Protein AF-A0A554JD05-F1 (afdb_monomer_lite)

Foldseek 3Di:
DDDDDDDPPPPPPPDPDPFCQPDQDFWDQPAWDFDDPPVDDPDDDTHDTDDTDTDDDPPDDRGDGDDDDPVVVVVVVVVVCVVDPDDDDDDDDD

pLDDT: mean 74.99, std 18.8, range [37.53, 92.19]

Organism: NCBI:txid2017150

Secondary structure (DSSP, 8-state):
--PPP-----------------B--S----EEEE---TTS-S-SS---EEEEE-PPPTT----B--SS-HHHHHHHHHHHHTTSSS--------

Sequence (94 aa):
MLLPRKLKHRKQFRGKRDGDATRMTEFFPDHPVTARPPEVGMGGGKGPLDHFVATVKPGQIMFEMSGVSEEVAKEAMRLAAHKLPVGCRFVVKE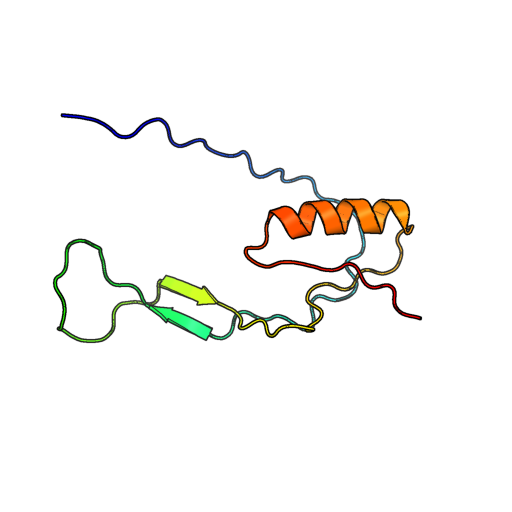

Structure (mmCIF, N/CA/C/O backbone):
data_AF-A0A554JD05-F1
#
_entry.id   AF-A0A554JD05-F1
#
loop_
_atom_site.group_PDB
_atom_site.id
_atom_site.type_symbol
_atom_site.label_atom_id
_atom_site.label_alt_id
_atom_site.label_comp_id
_atom_site.label_asym_id
_atom_site.label_entity_id
_atom_site.label_seq_id
_atom_site.pdbx_PDB_ins_code
_atom_site.Cartn_x
_atom_site.Cartn_y
_atom_site.Cartn_z
_atom_site.occupancy
_atom_site.B_iso_or_equiv
_atom_site.auth_seq_id
_atom_site.auth_comp_id
_atom_site.auth_asym_id
_atom_site.auth_atom_id
_atom_site.pdbx_PDB_model_num
ATOM 1 N N . MET A 1 1 ? -8.278 3.456 -37.368 1.00 46.47 1 MET A N 1
ATOM 2 C CA . MET A 1 1 ? -8.078 4.577 -36.424 1.00 46.47 1 MET A CA 1
ATOM 3 C C . MET A 1 1 ? -9.103 4.461 -35.308 1.00 46.47 1 MET A C 1
ATOM 5 O O . MET A 1 1 ? -10.276 4.693 -35.555 1.00 46.47 1 MET A O 1
ATOM 9 N N . LEU A 1 2 ? -8.688 4.058 -34.108 1.00 44.28 2 LEU A N 1
ATOM 10 C CA . LEU A 1 2 ? -9.541 4.074 -32.918 1.00 44.28 2 LEU A CA 1
ATOM 11 C C . LEU A 1 2 ? -8.725 4.698 -31.784 1.00 44.28 2 LEU A C 1
ATOM 13 O O . LEU A 1 2 ? -7.856 4.055 -31.205 1.00 44.28 2 LEU A O 1
ATOM 17 N N . LEU A 1 3 ? -8.963 5.988 -31.540 1.00 51.34 3 LEU A N 1
ATOM 18 C CA . LEU A 1 3 ? -8.361 6.737 -30.438 1.00 51.34 3 LEU A CA 1
ATOM 19 C C . LEU A 1 3 ? -8.890 6.211 -29.093 1.00 51.34 3 LEU A C 1
ATOM 21 O O . LEU A 1 3 ? -10.112 6.107 -28.928 1.00 51.34 3 LEU A O 1
ATOM 25 N N . PRO A 1 4 ? -8.029 5.933 -28.099 1.00 49.22 4 PRO A N 1
ATOM 26 C CA . PRO A 1 4 ? -8.502 5.609 -26.769 1.00 49.22 4 PRO A CA 1
ATOM 27 C C . PRO A 1 4 ? -9.070 6.849 -26.067 1.00 49.22 4 PRO A C 1
ATOM 29 O O . PRO A 1 4 ? -8.540 7.959 -26.094 1.00 49.22 4 PRO A O 1
ATOM 32 N N . ARG A 1 5 ? -10.225 6.595 -25.460 1.00 47.50 5 ARG A N 1
ATOM 33 C CA . ARG A 1 5 ? -11.153 7.497 -24.783 1.00 47.50 5 ARG A CA 1
ATOM 34 C C . ARG A 1 5 ? -10.510 8.288 -23.637 1.00 47.50 5 ARG A C 1
ATOM 36 O O . ARG A 1 5 ? -9.825 7.718 -22.798 1.00 47.50 5 ARG A O 1
ATOM 43 N N . LYS A 1 6 ? -10.848 9.585 -23.591 1.00 40.19 6 LYS A N 1
ATOM 44 C CA . LYS A 1 6 ? -10.769 10.546 -22.470 1.00 40.19 6 LYS A CA 1
ATOM 45 C C . LYS A 1 6 ? -10.071 10.019 -21.203 1.00 40.19 6 LYS A C 1
ATOM 47 O O . LYS A 1 6 ? -10.688 9.329 -20.393 1.00 40.19 6 LYS A O 1
ATOM 52 N N . LEU A 1 7 ? -8.831 10.466 -20.987 1.00 47.75 7 LEU A N 1
ATOM 53 C CA . LEU A 1 7 ? -8.169 10.472 -19.681 1.00 47.75 7 LEU A CA 1
ATOM 54 C C . LEU A 1 7 ? -9.097 11.138 -18.653 1.00 47.75 7 LEU A C 1
ATOM 56 O O . LEU A 1 7 ? -9.246 12.361 -18.623 1.00 47.75 7 LEU A O 1
ATOM 60 N N . LYS A 1 8 ? -9.747 10.336 -17.803 1.00 39.22 8 LYS A N 1
ATOM 61 C CA . LYS A 1 8 ? -10.415 10.839 -16.601 1.00 39.22 8 LYS A CA 1
ATOM 62 C C . LYS A 1 8 ? -9.327 11.366 -15.673 1.00 39.2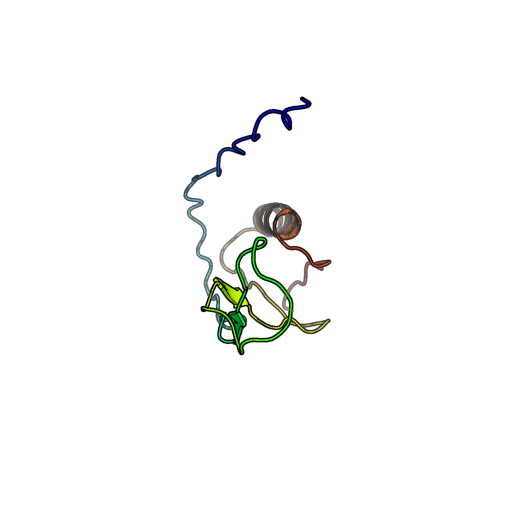2 8 LYS A C 1
ATOM 64 O O . LYS A 1 8 ? -8.729 10.612 -14.910 1.00 39.22 8 LYS A O 1
ATOM 69 N N . HIS A 1 9 ? -9.087 12.670 -15.725 1.00 41.53 9 HIS A N 1
ATOM 70 C CA . HIS A 1 9 ? -8.344 13.372 -14.691 1.00 41.53 9 HIS A CA 1
ATOM 71 C C . HIS A 1 9 ? -9.165 13.285 -13.394 1.00 41.53 9 HIS A C 1
ATOM 73 O O . HIS A 1 9 ? -10.076 14.078 -13.147 1.00 41.53 9 HIS A O 1
ATOM 79 N N . ARG A 1 10 ? -8.914 12.246 -12.588 1.00 45.81 10 ARG A N 1
ATOM 80 C CA . ARG A 1 10 ? -9.489 12.111 -11.249 1.00 45.81 10 ARG A CA 1
ATOM 81 C C . ARG A 1 10 ? -8.860 13.210 -10.403 1.00 45.81 10 ARG A C 1
ATOM 83 O O . ARG A 1 10 ? -7.722 13.052 -9.972 1.00 45.81 10 ARG A O 1
ATOM 90 N N . LYS A 1 11 ? -9.586 14.320 -10.206 1.00 43.88 11 LYS A N 1
ATOM 91 C CA . LYS A 1 11 ? -9.204 15.405 -9.289 1.00 43.88 11 LYS A CA 1
ATOM 92 C C . LYS A 1 11 ? -8.702 14.778 -7.988 1.00 43.88 11 LYS A C 1
ATOM 94 O O . LYS A 1 11 ? -9.474 14.162 -7.253 1.00 43.88 11 LYS A O 1
ATOM 99 N N . GLN A 1 12 ? -7.401 14.892 -7.733 1.00 45.53 12 GLN A N 1
ATOM 100 C CA . GLN A 1 12 ? -6.840 14.558 -6.435 1.00 45.53 12 GLN A CA 1
ATOM 101 C C . GLN A 1 12 ? -7.451 15.540 -5.440 1.00 45.53 12 GLN A C 1
ATOM 103 O O . GLN A 1 12 ? -7.209 16.743 -5.512 1.00 45.53 12 GLN A O 1
ATOM 108 N N . PHE A 1 13 ? -8.300 15.031 -4.554 1.00 37.53 13 PHE A N 1
ATOM 109 C CA . PHE A 1 13 ? -8.882 15.804 -3.468 1.00 37.53 13 PHE A CA 1
ATOM 110 C C . PHE A 1 13 ? -7.740 16.209 -2.517 1.00 37.53 13 PHE A C 1
ATOM 112 O O . PHE A 1 13 ? -7.387 15.460 -1.608 1.00 37.53 13 PHE A O 1
ATOM 119 N N . ARG A 1 14 ? -7.112 17.367 -2.765 1.00 39.84 14 ARG A N 1
ATOM 120 C CA . ARG A 1 14 ? -6.206 18.049 -1.828 1.00 39.84 14 ARG A CA 1
ATOM 121 C C . ARG A 1 14 ? -7.045 18.792 -0.786 1.00 39.84 14 ARG A C 1
ATOM 123 O O . ARG A 1 14 ? -7.039 20.013 -0.726 1.00 39.84 14 ARG A O 1
ATOM 130 N N . GLY A 1 15 ? -7.805 18.049 0.010 1.00 38.91 15 GLY A N 1
ATOM 131 C CA . GLY A 1 15 ? -8.239 18.557 1.305 1.00 38.91 15 GLY A CA 1
ATOM 132 C C . GLY A 1 15 ? -7.107 18.288 2.285 1.00 38.91 15 GLY A C 1
ATOM 133 O O . GLY A 1 15 ? -6.792 17.120 2.511 1.00 38.91 15 GLY A O 1
ATOM 134 N N . LYS A 1 16 ? -6.469 19.332 2.826 1.00 47.84 16 LYS A N 1
ATOM 135 C CA . LYS A 1 16 ? -5.708 19.181 4.071 1.00 47.84 16 LYS A CA 1
ATOM 136 C C . LYS A 1 16 ? -6.717 18.711 5.116 1.00 47.84 16 LYS A C 1
ATOM 138 O O . LYS A 1 16 ? -7.660 19.430 5.421 1.00 47.84 16 LYS A O 1
ATOM 143 N N . ARG A 1 17 ? -6.592 17.459 5.548 1.00 44.69 17 ARG A N 1
ATOM 144 C CA . ARG A 1 17 ? -7.292 16.964 6.728 1.00 44.69 17 ARG A CA 1
ATOM 145 C C . ARG A 1 17 ? -6.335 17.229 7.871 1.00 44.69 17 ARG A C 1
ATOM 147 O O . ARG A 1 17 ? -5.313 16.555 7.950 1.00 44.69 17 ARG A O 1
ATOM 154 N N . ASP A 1 18 ? -6.631 18.252 8.659 1.00 37.69 18 ASP A N 1
ATOM 155 C CA . ASP A 1 18 ? -5.968 18.470 9.937 1.00 37.69 18 ASP A CA 1
ATOM 156 C C . ASP A 1 18 ? -6.376 17.307 10.847 1.00 37.69 18 ASP A C 1
ATOM 158 O O . ASP A 1 18 ? -7.479 17.248 11.385 1.00 37.69 18 ASP A O 1
ATOM 162 N N . GLY A 1 19 ? -5.515 16.302 10.878 1.00 45.06 19 GLY A N 1
ATOM 163 C CA . GLY A 1 19 ? -5.577 15.153 11.758 1.00 45.06 19 GLY A CA 1
ATOM 164 C C . GLY A 1 19 ? -4.140 14.715 11.966 1.00 45.06 19 GLY A C 1
ATOM 165 O O . GLY A 1 19 ? -3.436 14.449 10.989 1.00 45.06 19 GLY A O 1
ATOM 166 N N . ASP A 1 20 ? -3.692 14.714 13.216 1.00 44.66 20 ASP A N 1
ATOM 167 C CA . ASP A 1 20 ? -2.326 14.359 13.580 1.00 44.66 20 ASP A CA 1
ATOM 168 C C . ASP A 1 20 ? -2.073 12.876 13.269 1.00 44.66 20 ASP A C 1
ATOM 170 O O . ASP A 1 20 ? -2.318 11.986 14.081 1.00 44.66 20 ASP A O 1
ATOM 174 N N . ALA A 1 21 ? -1.577 12.581 12.066 1.00 47.44 21 ALA A N 1
ATOM 175 C CA . ALA A 1 21 ? -1.023 11.272 11.740 1.00 47.44 21 ALA A CA 1
ATOM 176 C C . ALA A 1 21 ? 0.304 11.122 12.496 1.00 47.44 21 ALA A C 1
ATOM 178 O O . ALA A 1 21 ? 1.363 11.535 12.028 1.00 47.44 21 ALA A O 1
ATOM 179 N N . THR A 1 22 ? 0.226 10.590 13.713 1.00 47.97 22 THR A N 1
ATOM 180 C CA . THR A 1 22 ? 1.309 10.655 14.700 1.00 47.97 22 THR A CA 1
ATOM 181 C C . THR A 1 22 ? 2.550 9.846 14.291 1.00 47.97 22 THR A C 1
ATOM 183 O O . THR A 1 22 ? 3.650 10.191 14.717 1.00 47.97 22 THR A O 1
ATOM 186 N N . ARG A 1 23 ? 2.429 8.821 13.425 1.00 47.50 23 ARG A N 1
ATOM 187 C CA . ARG A 1 23 ? 3.582 8.067 12.888 1.00 47.50 23 ARG A CA 1
ATOM 188 C C . ARG A 1 23 ? 3.321 7.413 11.521 1.00 47.50 23 ARG A C 1
ATOM 190 O O . ARG A 1 23 ? 2.369 6.661 11.353 1.00 47.50 23 ARG A O 1
ATOM 197 N N . MET A 1 24 ? 4.242 7.616 10.571 1.00 52.53 24 MET A N 1
ATOM 198 C CA . MET A 1 24 ? 4.358 6.858 9.305 1.00 52.53 24 MET A CA 1
ATOM 199 C C . MET A 1 24 ? 5.585 5.920 9.319 1.00 52.53 24 MET A C 1
ATOM 201 O O . MET A 1 24 ? 6.374 5.908 8.379 1.00 52.53 24 MET A O 1
ATOM 205 N N . THR A 1 25 ? 5.840 5.209 10.420 1.00 51.34 25 THR A N 1
ATOM 206 C CA . THR A 1 25 ? 7.180 4.639 10.677 1.00 51.34 25 THR A CA 1
ATOM 207 C C . THR A 1 25 ? 7.462 3.288 9.999 1.00 51.34 25 THR A C 1
ATOM 209 O O . THR A 1 25 ? 8.629 2.962 9.817 1.00 51.34 25 THR A O 1
ATOM 212 N N . GLU A 1 26 ? 6.460 2.514 9.569 1.00 56.91 26 GLU A N 1
ATOM 213 C CA . GLU A 1 26 ? 6.692 1.112 9.153 1.00 56.91 26 GLU A CA 1
ATOM 214 C C . GLU A 1 26 ? 6.779 0.854 7.639 1.00 56.91 26 GLU A C 1
ATOM 216 O O . GLU A 1 26 ? 7.028 -0.280 7.224 1.00 56.91 26 GLU A O 1
ATOM 221 N N . PHE A 1 27 ? 6.583 1.866 6.790 1.00 68.50 27 PHE A N 1
ATOM 222 C CA . PHE A 1 27 ? 6.539 1.679 5.336 1.00 68.50 27 PHE A CA 1
ATOM 223 C C . PHE A 1 27 ? 7.306 2.786 4.608 1.00 68.50 27 PHE A C 1
ATOM 225 O O . PHE A 1 27 ? 6.782 3.879 4.388 1.00 68.50 27 PHE A O 1
ATOM 232 N N . PHE A 1 28 ? 8.553 2.500 4.227 1.00 80.12 28 PHE A N 1
ATOM 233 C CA . PHE A 1 28 ? 9.400 3.415 3.462 1.00 80.12 28 PHE A CA 1
ATOM 234 C C . PHE A 1 28 ? 9.738 2.813 2.090 1.00 80.12 28 PHE A C 1
ATOM 236 O O . PHE A 1 28 ? 10.215 1.682 2.058 1.00 80.12 28 PHE A O 1
ATOM 243 N N . PRO A 1 29 ? 9.500 3.524 0.970 1.00 84.56 29 PRO A N 1
ATOM 244 C CA . PRO A 1 29 ? 9.781 3.037 -0.381 1.00 84.56 29 PRO A CA 1
ATOM 245 C C . PRO A 1 29 ? 11.287 3.035 -0.665 1.00 84.56 29 PRO A C 1
ATOM 247 O O . PRO A 1 29 ? 11.837 4.002 -1.188 1.00 84.56 29 PRO A O 1
ATOM 250 N N . ASP A 1 30 ? 11.945 1.935 -0.315 1.00 87.38 30 ASP A N 1
ATOM 251 C CA . ASP A 1 30 ? 13.384 1.715 -0.466 1.00 87.38 30 ASP A CA 1
ATOM 252 C C . ASP A 1 30 ? 13.749 0.896 -1.713 1.00 87.38 30 ASP A C 1
ATOM 254 O O . ASP A 1 30 ? 14.883 0.968 -2.186 1.00 87.38 30 ASP A O 1
ATOM 258 N N . HIS A 1 31 ? 12.805 0.143 -2.285 1.00 87.19 31 HIS A N 1
ATOM 259 C CA . HIS A 1 31 ? 13.096 -0.768 -3.386 1.00 87.19 31 HIS A CA 1
ATOM 260 C C . HIS A 1 31 ? 12.927 -0.092 -4.765 1.00 87.19 31 HIS A C 1
ATOM 262 O O . HIS A 1 31 ? 11.801 0.220 -5.165 1.00 87.19 31 HIS A O 1
ATOM 268 N N . PRO A 1 32 ? 14.002 0.082 -5.562 1.00 92.19 32 PRO A N 1
ATOM 269 C CA . PRO A 1 32 ? 13.916 0.671 -6.895 1.00 92.19 32 PRO A CA 1
ATOM 270 C C . PRO A 1 32 ? 13.362 -0.316 -7.935 1.00 92.19 32 PRO A C 1
ATOM 272 O O . PRO A 1 32 ? 13.880 -1.423 -8.105 1.00 92.19 32 PRO A O 1
ATOM 275 N N . VAL A 1 33 ? 12.352 0.105 -8.696 1.00 91.62 33 VAL A N 1
ATOM 276 C CA . VAL A 1 33 ? 11.821 -0.612 -9.864 1.00 91.62 33 VAL A CA 1
ATOM 277 C C . VAL A 1 33 ? 12.255 0.111 -11.133 1.00 91.62 33 VAL A C 1
ATOM 279 O O . VAL A 1 33 ? 12.086 1.321 -11.277 1.00 91.62 33 VAL A O 1
ATOM 282 N N . THR A 1 34 ? 12.842 -0.642 -12.060 1.00 91.94 34 THR A N 1
ATOM 283 C CA . THR A 1 34 ? 13.300 -0.135 -13.359 1.00 91.94 34 THR A CA 1
ATOM 284 C C . THR A 1 34 ? 12.358 -0.582 -14.464 1.00 91.94 34 THR A C 1
ATOM 286 O O . THR A 1 34 ? 12.013 -1.765 -14.514 1.00 91.94 34 THR A O 1
ATOM 289 N N . ALA A 1 35 ? 12.021 0.315 -15.385 1.00 89.25 35 ALA A N 1
ATOM 290 C CA . ALA A 1 35 ? 11.204 0.005 -16.553 1.00 89.25 35 ALA A CA 1
ATOM 291 C C . ALA A 1 35 ? 11.934 0.407 -17.836 1.00 89.25 35 ALA A C 1
ATOM 293 O O . ALA A 1 35 ? 12.697 1.371 -17.865 1.00 89.25 35 ALA A O 1
ATOM 294 N N . ARG A 1 36 ? 11.712 -0.351 -18.912 1.00 85.50 36 ARG A N 1
ATOM 295 C CA . ARG A 1 36 ? 12.157 0.039 -20.254 1.00 85.50 36 ARG A CA 1
ATOM 296 C C . ARG A 1 36 ? 10.996 0.674 -21.013 1.00 85.50 36 ARG A C 1
ATOM 298 O O . ARG A 1 36 ? 9.851 0.291 -20.767 1.00 85.50 36 ARG A O 1
ATOM 305 N N . PRO A 1 37 ? 11.278 1.597 -21.946 1.00 86.69 37 PRO A N 1
ATOM 306 C CA . PRO A 1 37 ? 10.250 2.134 -22.819 1.00 86.69 37 PRO A CA 1
ATOM 307 C C . PRO A 1 37 ? 9.546 1.010 -23.593 1.00 86.69 37 PRO A C 1
ATOM 309 O O . PRO A 1 37 ? 10.200 0.038 -23.981 1.00 86.69 37 PRO A O 1
ATOM 312 N N . PRO A 1 38 ? 8.238 1.145 -23.861 1.00 84.75 38 PRO A N 1
ATOM 313 C CA . PRO A 1 38 ? 7.445 0.111 -24.531 1.00 84.75 38 PRO A CA 1
ATOM 314 C C . PRO A 1 38 ? 7.870 -0.162 -25.985 1.00 84.75 38 PRO A C 1
ATOM 316 O O . PRO A 1 38 ? 7.458 -1.159 -26.565 1.00 84.75 38 PRO A O 1
ATOM 319 N N . GLU A 1 39 ? 8.693 0.705 -26.572 1.00 86.75 39 GLU A N 1
ATOM 320 C CA . GLU A 1 39 ? 9.135 0.642 -27.970 1.00 86.75 39 GLU A CA 1
ATOM 321 C C . GLU A 1 39 ? 10.401 -0.213 -28.172 1.00 86.75 39 GLU A C 1
ATOM 323 O O . GLU A 1 39 ? 10.793 -0.477 -29.308 1.00 86.75 39 GLU A O 1
ATOM 328 N N . VAL A 1 40 ? 11.052 -0.657 -27.088 1.00 84.44 40 VAL A N 1
ATOM 329 C CA . VAL A 1 40 ? 12.320 -1.404 -27.140 1.00 84.44 40 VAL A CA 1
ATOM 330 C C . VAL A 1 40 ? 12.080 -2.900 -26.922 1.00 84.44 40 VAL A C 1
ATOM 332 O O . VAL A 1 40 ? 11.349 -3.305 -26.018 1.00 84.44 40 VAL A O 1
ATOM 335 N N . GLY A 1 41 ? 12.736 -3.734 -27.735 1.00 84.00 41 GLY A N 1
ATOM 336 C CA . GLY A 1 41 ? 12.708 -5.193 -27.607 1.00 84.00 41 GLY A CA 1
ATOM 337 C C . GLY A 1 41 ? 13.349 -5.729 -26.316 1.00 84.00 41 GLY A C 1
ATOM 338 O O . GLY A 1 41 ? 13.891 -4.998 -25.484 1.00 84.00 41 GLY A O 1
ATOM 339 N N . MET A 1 42 ? 13.294 -7.050 -26.134 1.00 86.69 42 MET A N 1
ATOM 340 C CA . MET A 1 42 ? 13.970 -7.713 -25.012 1.00 86.69 42 MET A CA 1
ATOM 341 C C . MET A 1 42 ? 15.502 -7.736 -25.204 1.00 86.69 42 MET A C 1
ATOM 343 O O . MET A 1 42 ? 15.987 -7.691 -26.328 1.00 86.69 42 MET A O 1
ATOM 347 N N . GLY A 1 43 ? 1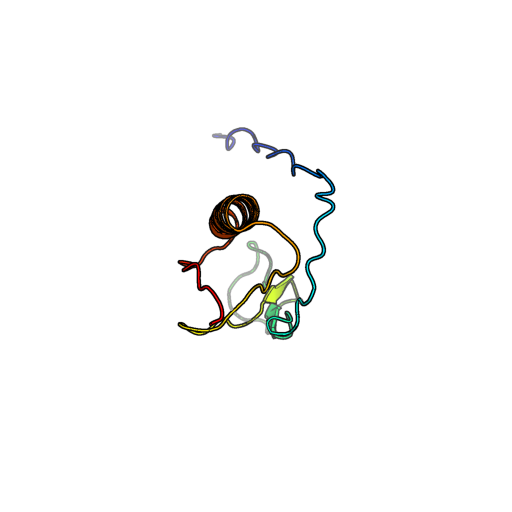6.273 -7.819 -24.109 1.00 83.00 43 GLY A N 1
ATOM 348 C CA . GLY A 1 43 ? 17.749 -7.734 -24.137 1.00 83.00 43 GLY A CA 1
ATOM 349 C C . GLY A 1 43 ? 18.305 -6.305 -23.994 1.00 83.00 43 GLY A C 1
ATOM 350 O O . GLY A 1 43 ? 17.539 -5.364 -23.820 1.00 83.00 43 GLY A O 1
ATOM 351 N N . GLY A 1 44 ? 19.632 -6.129 -23.988 1.00 81.19 44 GLY A N 1
ATOM 352 C CA . GLY A 1 44 ? 20.272 -4.799 -23.908 1.00 81.19 44 GLY A CA 1
ATOM 353 C C . GLY A 1 44 ? 20.487 -4.222 -22.498 1.00 81.19 44 GLY A C 1
ATOM 354 O O . GLY A 1 44 ? 20.856 -3.060 -22.368 1.00 81.19 44 GLY A O 1
ATOM 355 N N . GLY A 1 45 ? 20.290 -5.021 -21.444 1.00 86.50 45 GLY A N 1
ATOM 356 C CA . GLY A 1 45 ? 20.573 -4.631 -20.056 1.00 86.50 45 GLY A CA 1
ATOM 357 C C . GLY A 1 45 ? 19.372 -4.083 -19.273 1.00 86.50 45 GLY A C 1
ATOM 358 O O . GLY A 1 45 ? 18.220 -4.159 -19.716 1.00 86.50 45 GLY A O 1
ATOM 359 N N . LYS A 1 46 ? 19.651 -3.583 -18.061 1.00 86.44 46 LYS A N 1
ATOM 360 C CA . LYS A 1 46 ? 18.651 -3.038 -17.125 1.00 86.44 46 LYS A CA 1
ATOM 361 C C . LYS A 1 46 ? 18.248 -1.619 -17.548 1.00 86.44 46 LYS A C 1
ATOM 363 O O . LYS A 1 46 ? 19.103 -0.824 -17.920 1.00 86.44 46 LYS A O 1
ATOM 368 N N . GLY A 1 47 ? 16.949 -1.323 -17.510 1.00 86.81 47 GLY A N 1
ATOM 369 C CA . GLY A 1 47 ? 16.409 -0.006 -17.867 1.00 86.81 47 GLY A CA 1
ATOM 370 C C . GLY A 1 47 ? 16.659 1.074 -16.805 1.00 86.81 47 GLY A C 1
ATOM 371 O O . GLY A 1 47 ? 17.150 0.760 -15.715 1.00 86.81 47 GLY A O 1
ATOM 372 N N . PRO A 1 48 ? 16.299 2.336 -17.100 1.00 89.75 48 PRO A N 1
ATOM 373 C CA . PRO A 1 48 ? 16.338 3.419 -16.123 1.00 89.75 48 PRO A CA 1
ATOM 374 C C . PRO A 1 48 ? 15.381 3.167 -14.948 1.00 89.75 48 PRO A C 1
ATOM 376 O O . PRO A 1 48 ? 14.453 2.356 -15.021 1.00 89.75 48 PRO A O 1
ATOM 379 N N . LEU A 1 49 ? 15.628 3.873 -13.846 1.00 90.75 49 LEU A N 1
ATOM 380 C CA . LEU A 1 49 ? 14.757 3.883 -12.674 1.00 90.75 49 LEU A CA 1
ATOM 381 C C . LEU A 1 49 ? 13.406 4.521 -13.025 1.00 90.75 49 LEU A C 1
ATOM 383 O O . LEU A 1 49 ? 13.380 5.619 -13.572 1.00 90.75 49 LEU A O 1
ATOM 387 N N . ASP A 1 50 ? 12.312 3.839 -12.693 1.00 91.25 50 ASP A N 1
ATOM 388 C CA . ASP A 1 50 ? 10.949 4.302 -12.972 1.00 91.25 50 ASP A CA 1
ATOM 389 C C . ASP A 1 50 ? 10.263 4.792 -11.690 1.00 91.25 50 ASP A C 1
ATOM 391 O O . ASP A 1 50 ? 9.877 5.954 -11.581 1.00 91.25 50 ASP A O 1
ATOM 395 N N . HIS A 1 51 ? 10.175 3.933 -10.670 1.00 91.56 51 HIS A N 1
ATOM 396 C CA . HIS A 1 51 ? 9.579 4.285 -9.381 1.00 91.56 51 HIS A CA 1
ATOM 397 C C . HIS A 1 51 ? 10.146 3.446 -8.231 1.00 91.56 51 HIS A C 1
ATOM 399 O O . HIS A 1 51 ? 10.780 2.412 -8.440 1.00 91.56 51 HIS A O 1
ATOM 405 N N . PHE A 1 52 ? 9.908 3.896 -6.998 1.00 89.62 52 PHE A N 1
ATOM 406 C CA . PHE A 1 52 ? 10.213 3.134 -5.791 1.00 89.62 52 PHE A CA 1
ATOM 407 C C . PHE A 1 52 ? 8.957 2.447 -5.281 1.00 89.62 52 PHE A C 1
ATOM 409 O O . PHE A 1 52 ? 7.869 3.029 -5.265 1.00 89.62 52 PHE A O 1
ATOM 416 N N . VAL A 1 53 ? 9.123 1.209 -4.845 1.00 88.56 53 VAL A N 1
ATOM 417 C CA . VAL A 1 53 ? 8.082 0.427 -4.192 1.00 88.56 53 VAL A CA 1
ATOM 418 C C . VAL A 1 53 ? 8.537 0.097 -2.784 1.00 88.56 53 VAL A C 1
ATOM 420 O O . VAL A 1 53 ? 9.731 0.027 -2.505 1.00 88.56 53 VAL A O 1
ATOM 423 N N 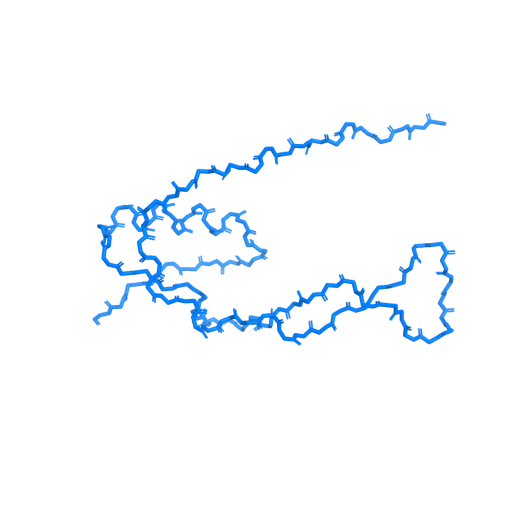. ALA A 1 54 ? 7.580 -0.123 -1.895 1.00 87.81 54 ALA A N 1
ATOM 424 C CA . ALA A 1 54 ? 7.862 -0.758 -0.623 1.00 87.81 54 ALA A CA 1
ATOM 425 C C . ALA A 1 54 ? 7.140 -2.096 -0.548 1.00 87.81 54 ALA A C 1
ATOM 427 O O . ALA A 1 54 ? 6.009 -2.258 -1.018 1.00 87.81 54 ALA A O 1
ATOM 428 N N . THR A 1 55 ? 7.841 -3.070 0.021 1.00 85.69 55 THR A N 1
ATOM 429 C CA . THR A 1 55 ? 7.359 -4.443 0.122 1.00 85.69 55 THR A CA 1
ATOM 430 C C . THR A 1 55 ? 6.433 -4.549 1.326 1.00 85.69 55 THR A C 1
ATOM 432 O O . THR A 1 55 ? 6.8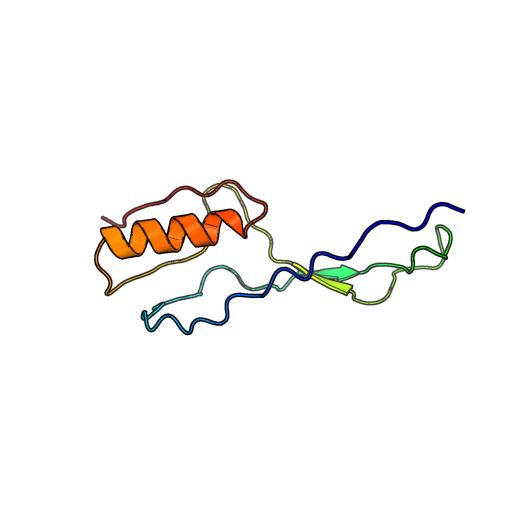71 -4.354 2.455 1.00 85.69 55 THR A O 1
ATOM 435 N N . VAL A 1 56 ? 5.158 -4.871 1.092 1.00 85.31 56 VAL A N 1
ATOM 436 C CA . VAL A 1 56 ? 4.178 -5.134 2.159 1.00 85.31 56 VAL A CA 1
ATOM 437 C C . VAL A 1 56 ? 4.007 -6.638 2.321 1.00 85.31 56 VAL A C 1
ATOM 439 O O . VAL A 1 56 ? 3.681 -7.327 1.351 1.00 85.31 56 VAL A O 1
ATOM 442 N N . LYS A 1 57 ? 4.179 -7.151 3.542 1.00 85.12 57 LYS A N 1
ATOM 443 C CA . LYS A 1 57 ? 3.832 -8.540 3.881 1.00 85.12 57 LYS A CA 1
ATOM 444 C C . LYS A 1 57 ? 2.436 -8.615 4.519 1.00 85.12 57 LYS A C 1
ATOM 446 O O . LYS A 1 57 ? 2.021 -7.663 5.182 1.00 85.12 57 LYS A O 1
ATOM 451 N N . PRO A 1 58 ? 1.696 -9.729 4.362 1.00 86.19 58 PRO A N 1
ATOM 452 C CA . PRO A 1 58 ? 0.429 -9.920 5.064 1.00 86.19 58 PRO A CA 1
ATOM 453 C C . PRO A 1 58 ? 0.605 -9.782 6.582 1.00 86.19 58 PRO A C 1
ATOM 455 O O . PRO A 1 58 ? 1.532 -10.354 7.148 1.00 86.19 58 PRO A O 1
ATOM 458 N N . GLY A 1 59 ? -0.285 -9.031 7.234 1.00 83.75 59 GLY A N 1
ATOM 459 C CA . GLY A 1 59 ? -0.241 -8.789 8.683 1.00 83.75 59 GLY A CA 1
ATOM 460 C C . GLY A 1 59 ? 0.613 -7.595 9.123 1.00 83.75 59 GLY A C 1
ATOM 461 O O . GLY A 1 59 ? 0.626 -7.280 10.307 1.00 83.75 59 GLY A O 1
ATOM 462 N N . GLN A 1 60 ? 1.287 -6.908 8.198 1.00 84.44 60 GLN A N 1
ATOM 463 C CA . GLN A 1 60 ? 2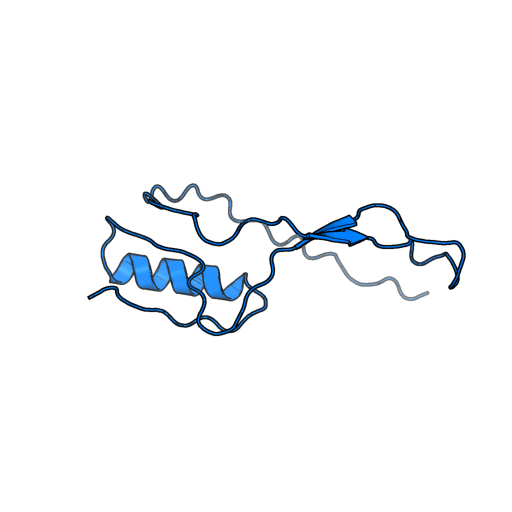.041 -5.691 8.499 1.00 84.44 60 GLN A CA 1
ATOM 464 C C . GLN A 1 60 ? 1.107 -4.487 8.699 1.00 84.44 60 GLN A C 1
ATOM 466 O O . GLN A 1 60 ? 0.159 -4.290 7.932 1.00 84.44 60 GLN A O 1
ATOM 471 N N . ILE A 1 61 ? 1.390 -3.664 9.710 1.00 85.38 61 ILE A N 1
ATOM 472 C CA . ILE A 1 61 ? 0.683 -2.404 9.950 1.00 85.38 61 ILE A CA 1
ATOM 473 C C . ILE A 1 61 ? 1.307 -1.327 9.049 1.00 85.38 61 ILE A C 1
ATOM 475 O O . ILE A 1 61 ? 2.521 -1.199 8.941 1.00 85.38 61 ILE A O 1
ATOM 479 N N . MET A 1 62 ? 0.463 -0.596 8.313 1.00 82.12 62 MET A N 1
ATOM 480 C CA . MET A 1 62 ? 0.917 0.411 7.338 1.00 82.12 62 MET A CA 1
ATOM 481 C C . MET A 1 62 ? 0.736 1.844 7.843 1.00 82.12 62 MET A C 1
ATOM 483 O O . MET A 1 62 ? 1.547 2.717 7.544 1.00 82.12 62 MET A O 1
ATOM 487 N N . PHE A 1 63 ? -0.351 2.093 8.573 1.00 84.44 63 PHE A N 1
ATOM 488 C CA . PHE A 1 63 ? -0.719 3.411 9.074 1.00 84.44 63 PHE A CA 1
ATOM 489 C C . PHE A 1 63 ? -1.192 3.279 10.518 1.00 84.44 63 PHE A C 1
ATOM 491 O O . PHE A 1 63 ? -2.065 2.462 10.807 1.00 84.44 63 PHE A O 1
ATOM 498 N N . GLU A 1 64 ? -0.649 4.118 11.395 1.00 83.44 64 GLU A N 1
ATOM 499 C CA . GLU A 1 64 ? -1.114 4.301 12.769 1.00 83.44 64 GLU A CA 1
ATOM 500 C C . GLU A 1 64 ? -1.714 5.704 12.887 1.00 83.44 64 GLU A C 1
ATOM 502 O O . GLU A 1 64 ? -1.230 6.664 12.280 1.00 83.44 64 GLU A O 1
ATOM 507 N N . MET A 1 65 ? -2.801 5.828 13.641 1.00 81.50 65 MET A N 1
ATOM 508 C CA . MET A 1 65 ? -3.462 7.105 13.869 1.00 81.50 65 MET A CA 1
ATOM 509 C C . MET A 1 65 ? -3.895 7.183 15.326 1.00 81.50 65 MET A C 1
ATOM 511 O O . MET A 1 65 ? -4.576 6.288 15.819 1.00 81.50 65 MET A O 1
ATOM 515 N N . SER A 1 66 ? -3.498 8.259 15.997 1.00 82.81 66 SER A N 1
ATOM 516 C CA . SER A 1 66 ? -3.854 8.556 17.385 1.00 82.81 66 SER A CA 1
ATOM 517 C C . SER A 1 66 ? -4.396 9.980 17.497 1.00 82.81 66 SER A C 1
ATOM 519 O O . SER A 1 66 ? -4.142 10.809 16.630 1.00 82.81 66 SER A O 1
ATOM 521 N N . GLY A 1 67 ? -5.169 10.260 18.549 1.00 83.31 67 GLY A N 1
ATOM 522 C CA . GLY A 1 67 ? -5.702 11.606 18.812 1.00 83.31 67 GLY A CA 1
ATOM 523 C C . GLY A 1 67 ? -6.991 11.971 18.064 1.00 83.31 67 GLY A C 1
ATOM 524 O O . GLY A 1 67 ? -7.404 13.125 18.104 1.00 83.31 67 GLY A O 1
ATOM 525 N N . VAL A 1 68 ? -7.653 11.013 17.410 1.00 85.62 68 VAL A N 1
ATOM 526 C CA . VAL A 1 68 ? -8.957 11.203 16.746 1.00 85.62 68 VAL A CA 1
ATOM 527 C C . VAL A 1 68 ? -10.008 10.256 17.325 1.00 85.62 68 VAL A C 1
ATOM 529 O O . VAL A 1 68 ? -9.665 9.197 17.851 1.00 85.62 68 VAL A O 1
ATOM 532 N N . SER A 1 69 ? -11.291 10.615 17.213 1.00 87.56 69 SER A N 1
ATOM 533 C CA . SER A 1 69 ? -12.384 9.711 17.584 1.00 87.56 69 SER A CA 1
ATOM 534 C C . SER A 1 69 ? -12.430 8.486 16.665 1.00 87.56 69 SER A C 1
ATOM 536 O O . SER A 1 69 ? -12.057 8.555 15.489 1.00 87.56 69 SER A O 1
ATOM 538 N N . GLU A 1 70 ? -12.913 7.358 17.189 1.00 85.81 70 GLU A N 1
ATOM 539 C CA . GLU A 1 70 ? -12.963 6.086 16.455 1.00 85.81 70 GLU A CA 1
ATOM 540 C C . GLU A 1 70 ? -13.771 6.192 15.151 1.00 85.81 70 GLU A C 1
ATOM 542 O O . GLU A 1 70 ? -13.380 5.649 14.118 1.00 85.81 70 GLU A O 1
ATOM 547 N N . GLU A 1 71 ? -14.869 6.948 15.164 1.00 88.56 71 GLU A N 1
ATOM 548 C CA . GLU A 1 71 ? -15.729 7.156 13.995 1.00 88.56 71 GLU A CA 1
ATOM 549 C C . GLU A 1 71 ? -14.976 7.840 12.848 1.00 88.56 71 GLU A C 1
ATOM 551 O O . GLU A 1 71 ? -14.986 7.373 11.705 1.00 88.56 71 GLU A O 1
ATOM 556 N N . VAL A 1 72 ? -14.254 8.917 13.171 1.00 88.69 72 VAL A N 1
ATOM 557 C CA . VAL A 1 72 ? -13.419 9.644 12.209 1.00 88.69 72 VAL A CA 1
ATOM 558 C C . VAL A 1 72 ? -12.274 8.752 11.740 1.00 88.69 72 VAL A C 1
ATOM 560 O O . VAL A 1 72 ? -11.937 8.748 10.550 1.00 88.69 72 VAL A O 1
ATOM 563 N N . ALA A 1 73 ? -11.712 7.949 12.648 1.00 87.69 73 ALA A N 1
ATOM 564 C CA . ALA A 1 73 ? -10.622 7.051 12.324 1.00 87.69 73 ALA A CA 1
ATOM 565 C C . ALA A 1 73 ? -11.020 5.996 11.290 1.00 87.69 73 ALA A C 1
ATOM 567 O O . ALA A 1 73 ? -10.317 5.769 10.298 1.00 87.69 73 ALA A O 1
ATOM 568 N N . LYS A 1 74 ? -12.182 5.384 11.503 1.00 88.62 74 LYS A N 1
ATOM 569 C CA . LYS A 1 74 ? -12.741 4.338 10.654 1.00 88.62 74 LYS A CA 1
ATOM 570 C C . LYS A 1 74 ? -13.048 4.853 9.252 1.00 88.62 74 LYS A C 1
ATOM 572 O O . LYS A 1 74 ? -12.674 4.209 8.270 1.00 88.62 74 LYS A O 1
ATOM 577 N N . GLU A 1 75 ? -13.652 6.035 9.142 1.00 89.88 75 GLU A N 1
ATOM 578 C CA . GLU A 1 75 ? -13.934 6.661 7.845 1.00 89.88 75 GLU A CA 1
ATOM 579 C C . GLU A 1 75 ? -12.650 7.067 7.104 1.00 89.88 75 GLU A C 1
ATOM 581 O O . GLU A 1 75 ? -12.512 6.832 5.898 1.00 89.88 75 GLU A O 1
ATOM 586 N N . ALA A 1 76 ? -11.659 7.617 7.811 1.00 87.81 76 ALA A N 1
ATOM 587 C CA . ALA A 1 76 ? -10.373 7.960 7.211 1.00 87.81 76 ALA A CA 1
ATOM 588 C C . ALA A 1 76 ? -9.637 6.718 6.676 1.00 87.81 76 ALA A C 1
ATOM 590 O O . ALA A 1 76 ? -9.193 6.721 5.522 1.00 87.81 76 ALA A O 1
ATOM 591 N N . MET A 1 77 ? -9.569 5.647 7.472 1.00 87.19 77 MET A N 1
ATOM 592 C CA . MET A 1 77 ? -8.917 4.387 7.099 1.00 87.19 77 MET A CA 1
ATOM 593 C C . MET A 1 77 ? -9.656 3.665 5.967 1.00 87.19 77 MET A C 1
ATOM 595 O O . MET A 1 77 ? -9.018 3.145 5.050 1.00 87.19 77 MET A O 1
ATOM 599 N N . ARG A 1 78 ? -10.994 3.709 5.945 1.00 88.88 78 ARG A N 1
ATOM 600 C CA . ARG A 1 78 ? -11.801 3.202 4.826 1.00 88.88 78 ARG A CA 1
ATOM 601 C C . ARG A 1 78 ? -11.458 3.918 3.517 1.00 88.88 78 ARG A C 1
ATOM 603 O O . ARG A 1 78 ? -11.253 3.276 2.487 1.00 88.88 78 ARG A O 1
ATOM 610 N N . LEU A 1 79 ? -11.369 5.248 3.536 1.00 89.75 79 LEU A N 1
ATOM 611 C CA . LEU A 1 79 ? -11.003 6.025 2.348 1.00 89.75 79 LEU A CA 1
ATOM 612 C C . LEU A 1 79 ? -9.553 5.789 1.907 1.00 89.75 79 LEU A C 1
ATOM 614 O O . LEU A 1 79 ? -9.268 5.843 0.708 1.00 89.75 79 LEU A O 1
ATOM 618 N N . ALA A 1 80 ? -8.645 5.536 2.851 1.00 88.19 80 ALA A N 1
ATOM 619 C CA . ALA A 1 80 ? -7.266 5.168 2.556 1.00 88.19 80 ALA A CA 1
ATOM 620 C C . ALA A 1 80 ? -7.182 3.788 1.884 1.00 88.19 80 ALA A C 1
ATOM 622 O O . ALA A 1 80 ? -6.514 3.663 0.858 1.00 88.19 80 ALA A O 1
ATOM 623 N N . ALA A 1 81 ? -7.927 2.795 2.380 1.00 88.19 81 ALA A N 1
ATOM 624 C CA . ALA A 1 81 ? -7.952 1.441 1.824 1.00 88.19 81 ALA A CA 1
ATOM 625 C C . ALA A 1 81 ? -8.329 1.422 0.331 1.00 88.19 81 ALA A C 1
ATOM 627 O O . ALA A 1 81 ? -7.710 0.714 -0.455 1.00 88.19 81 ALA A O 1
ATOM 628 N N . HIS A 1 82 ? -9.259 2.278 -0.108 1.00 91.00 82 HIS A N 1
ATOM 629 C CA . HIS A 1 82 ? -9.629 2.397 -1.528 1.00 91.00 82 HIS A CA 1
ATOM 630 C C . HIS A 1 82 ? -8.517 2.932 -2.449 1.00 91.00 82 HIS A C 1
ATOM 632 O O . HIS A 1 82 ? -8.661 2.890 -3.674 1.00 91.00 82 HIS A O 1
ATOM 638 N N . LYS A 1 83 ? -7.438 3.495 -1.896 1.00 90.19 83 LYS A N 1
ATOM 639 C CA . LYS A 1 83 ? -6.286 3.984 -2.667 1.00 90.19 83 LYS A CA 1
ATOM 640 C C . LYS A 1 83 ? -5.153 2.965 -2.748 1.00 90.19 83 LYS A C 1
ATOM 642 O O . LYS A 1 83 ? -4.227 3.185 -3.525 1.00 90.19 83 LYS A O 1
ATOM 647 N N . LEU A 1 84 ? -5.213 1.899 -1.956 1.00 87.44 84 LEU A N 1
ATOM 648 C CA . LEU A 1 84 ? -4.165 0.895 -1.870 1.00 87.44 84 LEU A CA 1
ATOM 649 C C . LEU A 1 84 ? -4.519 -0.311 -2.752 1.00 87.44 84 LEU A C 1
ATOM 651 O O . LEU A 1 84 ? -5.692 -0.664 -2.870 1.00 87.44 84 LEU A O 1
ATOM 655 N N . PRO A 1 85 ? -3.524 -0.962 -3.374 1.00 87.75 85 PRO A N 1
ATOM 656 C CA . PRO A 1 85 ? -3.741 -2.145 -4.207 1.00 87.75 85 PRO A CA 1
ATOM 657 C C . PRO A 1 85 ? -3.866 -3.452 -3.398 1.00 87.75 85 PRO A C 1
ATOM 659 O O . PRO A 1 85 ? -3.851 -4.530 -3.985 1.00 87.75 85 PRO A O 1
ATOM 662 N N . VAL A 1 86 ? -3.958 -3.382 -2.064 1.00 87.56 86 VAL A N 1
ATOM 663 C CA . VAL A 1 86 ? -3.984 -4.538 -1.151 1.00 87.56 86 VAL A CA 1
ATOM 664 C C . VAL A 1 86 ? -5.222 -4.513 -0.257 1.00 87.56 86 VAL A C 1
ATOM 666 O O . VAL A 1 86 ? -5.760 -3.450 0.047 1.00 87.56 86 VAL A O 1
ATOM 669 N N . GLY A 1 87 ? -5.673 -5.690 0.184 1.00 87.06 87 GLY A N 1
ATOM 670 C CA . GLY A 1 87 ? -6.745 -5.799 1.172 1.00 87.06 87 GLY A CA 1
ATOM 671 C C . GLY A 1 87 ? -6.271 -5.318 2.544 1.00 87.06 87 GLY A C 1
ATOM 672 O O . GLY A 1 87 ? -5.313 -5.859 3.089 1.00 87.06 87 GLY A O 1
ATOM 673 N N . CYS A 1 88 ? -6.945 -4.314 3.105 1.00 88.38 88 CYS A N 1
ATOM 674 C CA . CYS A 1 88 ? -6.615 -3.753 4.415 1.00 88.38 88 CYS A CA 1
ATOM 675 C C . CYS A 1 88 ? -7.641 -4.179 5.470 1.00 88.38 88 CYS A C 1
ATOM 677 O O . CYS A 1 88 ? -8.841 -4.235 5.196 1.00 88.38 88 CYS A O 1
ATOM 679 N N . ARG A 1 89 ? -7.174 -4.414 6.699 1.00 88.69 89 ARG A N 1
ATOM 680 C CA . ARG A 1 89 ? -8.015 -4.626 7.882 1.00 88.69 89 ARG A CA 1
ATOM 681 C C . ARG A 1 89 ? -7.770 -3.490 8.871 1.00 88.69 89 ARG A C 1
ATOM 683 O O . ARG A 1 89 ? -6.625 -3.131 9.115 1.00 88.69 89 ARG A O 1
ATOM 690 N N . PHE A 1 90 ? -8.842 -2.941 9.436 1.00 88.50 90 PHE A N 1
ATOM 691 C CA . PHE A 1 90 ? -8.748 -1.994 10.544 1.00 88.50 90 PHE A CA 1
ATOM 692 C C . PHE A 1 90 ? -8.481 -2.759 11.845 1.00 88.50 90 PHE A C 1
ATOM 694 O O . PHE A 1 90 ? -9.154 -3.757 12.120 1.00 88.50 90 PHE A O 1
ATOM 701 N N . VAL A 1 91 ? -7.491 -2.310 12.614 1.00 88.75 91 VAL A N 1
ATOM 702 C CA . VAL A 1 91 ? -7.088 -2.900 13.895 1.00 88.75 91 VAL A CA 1
ATOM 703 C C . VAL A 1 91 ? -7.048 -1.780 14.924 1.00 88.75 91 VAL A C 1
ATOM 705 O O . VAL A 1 91 ? -6.542 -0.697 14.635 1.00 88.75 91 VAL A O 1
ATOM 708 N N . VAL A 1 92 ? -7.598 -2.046 16.104 1.00 86.56 92 VAL A N 1
ATOM 709 C CA . VAL A 1 92 ? -7.518 -1.152 17.260 1.00 86.56 92 VAL A CA 1
ATOM 710 C C . VAL A 1 92 ? -6.419 -1.690 18.165 1.00 86.56 92 VAL A C 1
ATOM 712 O O . VAL A 1 92 ? -6.345 -2.898 18.390 1.00 86.56 92 VAL A O 1
ATOM 715 N N . LYS A 1 93 ? -5.536 -0.802 18.617 1.00 79.62 93 LYS A N 1
ATOM 716 C CA . LYS A 1 93 ? -4.515 -1.129 19.610 1.00 79.62 93 LYS A CA 1
ATOM 717 C C . LYS A 1 93 ? -5.204 -1.219 20.971 1.00 79.62 93 LYS A C 1
ATOM 719 O O . LYS A 1 93 ? -5.909 -0.281 21.334 1.00 79.62 93 LYS A O 1
ATOM 724 N N . GLU A 1 94 ? -5.041 -2.353 21.642 1.00 64.56 94 GLU A N 1
ATOM 725 C CA . GLU A 1 94 ? -5.494 -2.557 23.025 1.00 64.56 94 GLU A CA 1
ATOM 726 C C . GLU A 1 94 ? -4.694 -1.690 24.008 1.00 64.56 94 GLU A C 1
ATOM 728 O O . GLU A 1 94 ? -3.479 -1.481 23.756 1.00 64.56 94 GLU A O 1
#

InterPro domains:
  IPR000114 Large ribosomal subunit protein uL16, bacteria [PR00060] (17-46)
  IPR000114 Large ribosomal subunit protein uL16, bacteria [PR00060] (47-76)
  IPR000114 Large ribosomal subunit protein uL16, bacteria [PTHR12220] (23-93)
  IPR000114 Large ribosomal subunit protein uL16, bacteria [TIGR01164] (27-86)
  IPR016180 Large ribosomal subunit protein uL16 domain [cd01433] (27-91)
  IPR036920 Large ribosomal subunit protein uL16 superfamily [G3DSA:3.90.1170.10] (17-94)
  IPR036920 Large ribosomal subunit protein uL16 superfamily [SSF54686] (1-93)
  IPR047873 Large ribosomal subunit protein uL16 [PF00252] (16-91)

Radius of gyration: 18.82 Å; chains: 1; bounding box: 36×29×59 Å